Protein AF-A0A2G2ZP48-F1 (afdb_monomer_lite)

InterPro domains:
  IPR004015 SKI-interacting protein SKIP, SNW domain [PF02731] (2-125)
  IPR017862 SKI-interacting protein, SKIP [PTHR12096] (1-124)

Sequence (130 aa):
MDPMEPRKFKHKNFPRASGSPPVPLMHSPPSPITVKDQQDWKIPSCISNWKNPKGYTIPLDKRLAADGRGLQDVQVNDNLAKLTEALYVTEETAGVAIAMRAKVQREIMMKEKEKKDMELQELPARQDLR

Structure (mmCIF, N/CA/C/O backbone):
data_AF-A0A2G2ZP48-F1
#
_entry.id   AF-A0A2G2ZP48-F1
#
loop_
_atom_site.group_PDB
_atom_site.id
_atom_site.type_symbol
_atom_site.label_atom_id
_atom_site.label_alt_id
_atom_site.label_comp_id
_atom_site.label_asym_id
_atom_site.label_entity_id
_atom_site.label_seq_id
_atom_site.pdbx_PDB_ins_code
_atom_site.Cartn_x
_atom_site.Cartn_y
_atom_site.Cartn_z
_atom_site.occupancy
_atom_site.B_iso_or_equiv
_atom_site.auth_seq_id
_atom_site.auth_comp_id
_atom_site.auth_asym_id
_atom_site.auth_atom_id
_atom_site.pdbx_PDB_model_num
ATOM 1 N N . MET A 1 1 ? 69.289 4.355 -4.082 1.00 60.03 1 MET A N 1
ATOM 2 C CA . MET A 1 1 ? 67.902 4.569 -3.624 1.00 60.03 1 MET A CA 1
ATOM 3 C C . MET A 1 1 ? 67.985 5.205 -2.260 1.00 60.03 1 MET A C 1
ATOM 5 O O . MET A 1 1 ? 68.638 4.624 -1.403 1.00 60.03 1 MET A O 1
ATOM 9 N N . ASP A 1 2 ? 67.396 6.384 -2.095 1.00 82.62 2 ASP A N 1
ATOM 10 C CA . ASP A 1 2 ? 67.302 7.047 -0.797 1.00 82.62 2 ASP A CA 1
ATOM 11 C C . ASP A 1 2 ? 65.983 6.625 -0.125 1.00 82.62 2 ASP A C 1
ATOM 13 O O . ASP A 1 2 ? 64.915 6.856 -0.702 1.00 82.62 2 ASP A O 1
ATOM 17 N N . PRO A 1 3 ? 66.028 5.964 1.045 1.00 83.12 3 PRO A N 1
ATOM 18 C CA . PRO A 1 3 ? 64.834 5.488 1.736 1.00 83.12 3 PRO A CA 1
ATOM 19 C C . PRO A 1 3 ? 63.915 6.608 2.254 1.00 83.12 3 PRO A C 1
ATOM 21 O O . PRO A 1 3 ? 62.781 6.309 2.623 1.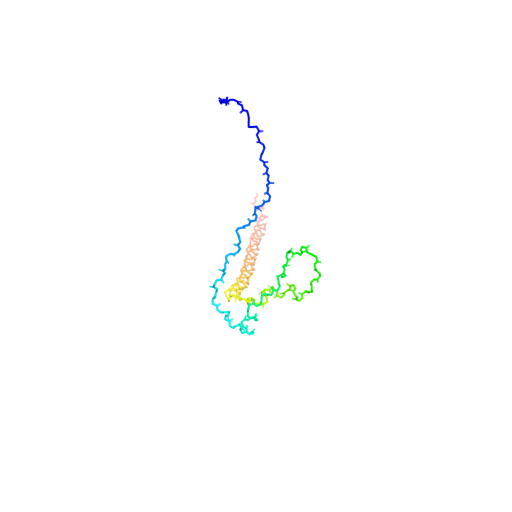00 83.12 3 PRO A O 1
ATOM 24 N N . MET A 1 4 ? 64.360 7.870 2.268 1.00 85.56 4 MET A N 1
ATOM 25 C CA . MET A 1 4 ? 63.580 9.007 2.780 1.00 85.56 4 MET A CA 1
ATOM 26 C C . MET A 1 4 ? 63.032 9.937 1.684 1.00 85.56 4 MET A C 1
ATOM 28 O O . MET A 1 4 ? 62.371 10.929 1.995 1.00 85.56 4 MET A O 1
ATOM 32 N N . GLU A 1 5 ? 63.267 9.646 0.401 1.00 84.69 5 GLU A N 1
ATOM 33 C CA . GLU A 1 5 ? 62.838 10.527 -0.690 1.00 84.69 5 GLU A CA 1
ATOM 34 C C . GLU A 1 5 ? 61.333 10.353 -1.027 1.00 84.69 5 GLU A C 1
ATOM 36 O O . GLU A 1 5 ? 60.877 9.233 -1.287 1.00 84.69 5 GLU A O 1
ATOM 41 N N . PRO A 1 6 ? 60.524 11.437 -1.059 1.00 84.25 6 PRO A N 1
ATOM 42 C CA . PRO A 1 6 ? 59.096 11.350 -1.363 1.00 84.25 6 PRO A CA 1
ATOM 43 C C . PRO A 1 6 ? 58.816 11.013 -2.839 1.00 84.25 6 PRO A C 1
ATOM 45 O O . PRO A 1 6 ? 59.636 11.215 -3.736 1.00 84.25 6 PRO A O 1
ATOM 48 N N . ARG A 1 7 ? 57.605 10.508 -3.116 1.00 86.12 7 ARG A N 1
ATOM 49 C CA . ARG A 1 7 ? 57.194 10.050 -4.457 1.00 86.12 7 ARG A CA 1
ATOM 50 C C . ARG A 1 7 ? 57.228 11.197 -5.478 1.00 86.12 7 ARG A C 1
ATOM 52 O O . ARG A 1 7 ? 56.502 12.176 -5.342 1.00 86.12 7 ARG A O 1
ATOM 59 N N . LYS A 1 8 ? 58.013 11.026 -6.546 1.00 87.56 8 LYS A N 1
ATOM 60 C CA . LYS A 1 8 ? 58.255 12.054 -7.580 1.00 87.56 8 LYS A CA 1
ATOM 61 C C . LYS A 1 8 ? 57.116 12.240 -8.590 1.00 87.56 8 LYS A C 1
ATOM 63 O O . LYS A 1 8 ? 57.013 13.303 -9.195 1.00 87.56 8 LYS A O 1
ATOM 68 N N . PHE A 1 9 ? 56.261 11.234 -8.792 1.00 87.44 9 PHE A N 1
ATOM 69 C CA . PHE A 1 9 ? 55.235 11.248 -9.843 1.00 87.44 9 PHE A CA 1
ATOM 70 C C . PHE A 1 9 ? 53.816 11.264 -9.276 1.00 87.44 9 PHE A C 1
ATOM 72 O O . PHE A 1 9 ? 53.502 10.556 -8.320 1.00 87.44 9 PHE A O 1
ATOM 79 N N . LYS A 1 10 ? 52.944 12.056 -9.908 1.00 87.38 10 LYS A N 1
ATOM 80 C CA . LYS A 1 10 ? 51.508 12.115 -9.606 1.00 87.38 10 LYS A CA 1
ATOM 81 C C . LYS A 1 10 ? 50.746 11.105 -10.461 1.00 87.38 10 LYS A C 1
ATOM 83 O O . LYS A 1 10 ? 51.076 10.908 -11.629 1.00 87.38 10 LYS A O 1
ATOM 88 N N . HIS A 1 11 ? 49.694 10.509 -9.904 1.00 88.50 11 HIS A N 1
ATOM 89 C CA . HIS A 1 11 ? 48.780 9.672 -10.681 1.00 88.50 11 HIS A CA 1
ATOM 90 C C . HIS A 1 11 ? 47.981 10.530 -11.669 1.00 88.50 11 HIS A C 1
ATOM 92 O O . HIS A 1 11 ? 47.454 11.581 -11.303 1.00 88.50 11 HIS A O 1
ATOM 98 N N . LYS A 1 12 ? 47.884 10.070 -12.920 1.00 88.56 12 LYS A N 1
ATOM 99 C CA . LYS A 1 12 ? 47.097 10.713 -13.975 1.00 88.56 12 LYS A CA 1
ATOM 100 C C . LYS A 1 12 ? 45.984 9.768 -14.417 1.00 88.56 12 LYS A C 1
ATOM 102 O O . LYS A 1 12 ? 46.256 8.651 -14.845 1.00 88.56 12 LYS A O 1
ATOM 107 N N . ASN A 1 13 ? 44.740 10.227 -14.304 1.00 88.88 13 ASN A N 1
ATOM 108 C CA . ASN A 1 13 ? 43.575 9.470 -14.750 1.00 88.88 13 ASN A CA 1
ATOM 109 C C . ASN A 1 13 ? 43.424 9.640 -16.263 1.00 88.88 13 ASN A C 1
ATOM 111 O O . ASN A 1 13 ? 43.150 10.741 -16.742 1.00 88.88 13 ASN A O 1
ATOM 115 N N . PHE A 1 14 ? 43.617 8.554 -17.003 1.00 87.44 14 PHE A N 1
ATOM 116 C CA . PHE A 1 14 ? 43.374 8.496 -18.441 1.00 87.44 14 PHE A CA 1
ATOM 117 C C . PHE A 1 14 ? 42.038 7.793 -18.722 1.00 87.44 14 PHE A C 1
ATOM 119 O O . PHE A 1 14 ? 41.650 6.908 -17.952 1.00 87.44 14 PHE A O 1
ATOM 126 N N . PRO A 1 15 ? 41.322 8.161 -19.803 1.00 91.94 15 PRO A N 1
ATOM 127 C CA . PRO A 1 15 ? 40.175 7.385 -20.253 1.00 91.94 15 PRO A CA 1
ATOM 128 C C . PRO A 1 15 ? 40.617 5.958 -20.590 1.00 91.94 15 PRO A C 1
ATOM 130 O O . PRO A 1 15 ? 41.765 5.716 -20.973 1.00 91.94 15 PRO A O 1
ATOM 133 N N . ARG A 1 16 ? 39.700 5.001 -20.428 1.00 89.31 16 ARG A N 1
ATOM 134 C CA . ARG A 1 16 ? 39.978 3.593 -20.718 1.00 89.31 16 ARG A CA 1
ATOM 135 C C . ARG A 1 16 ? 4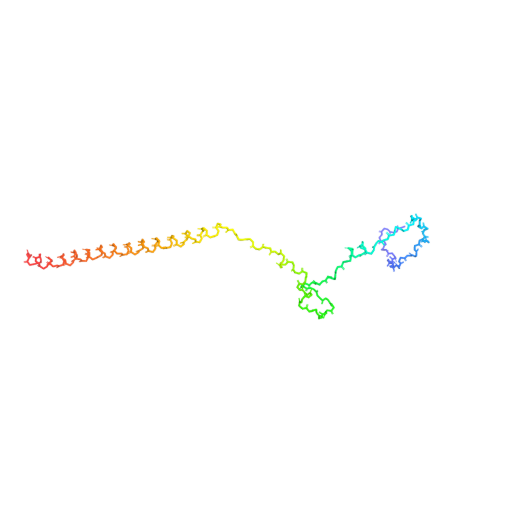0.399 3.464 -22.186 1.00 89.31 16 ARG A C 1
ATOM 137 O O . ARG A 1 16 ? 39.710 3.983 -23.061 1.00 89.31 16 ARG A O 1
ATOM 144 N N . ALA A 1 17 ? 41.527 2.796 -22.431 1.00 87.38 17 ALA A N 1
ATOM 145 C CA . ALA A 1 17 ? 41.999 2.518 -23.784 1.00 87.38 17 ALA A CA 1
ATOM 146 C C . ALA A 1 17 ? 40.925 1.765 -24.587 1.00 87.38 17 ALA A C 1
ATOM 148 O O . ALA A 1 17 ? 40.115 1.031 -24.009 1.00 87.38 17 ALA A O 1
ATOM 149 N N . SER A 1 18 ? 40.922 1.947 -25.909 1.00 87.19 18 SER A N 1
ATOM 150 C CA . SER A 1 18 ? 40.052 1.181 -26.802 1.00 87.19 18 SER A CA 1
ATOM 151 C C . SER A 1 18 ? 40.283 -0.315 -26.582 1.00 87.19 18 SER A C 1
ATOM 153 O O . SER A 1 18 ? 41.431 -0.758 -26.518 1.00 87.19 18 SER A O 1
ATOM 155 N N . GLY A 1 19 ? 39.202 -1.085 -26.442 1.00 87.69 19 GLY A N 1
ATOM 156 C CA . GLY A 1 19 ? 39.292 -2.537 -26.299 1.00 87.69 19 GLY A CA 1
ATOM 157 C C . GLY A 1 19 ? 39.894 -3.210 -27.535 1.00 87.69 19 GLY A C 1
ATOM 158 O O . GLY A 1 19 ? 40.081 -2.585 -28.580 1.00 87.69 19 GLY A O 1
ATOM 159 N N . SER A 1 20 ? 40.172 -4.507 -27.416 1.00 87.19 20 SER A N 1
ATOM 160 C CA . SER A 1 20 ? 40.463 -5.352 -28.574 1.00 87.19 20 SER A CA 1
ATOM 161 C C . SER A 1 20 ? 39.328 -5.258 -29.606 1.00 87.19 20 SER A C 1
ATOM 163 O O . SER A 1 20 ? 38.176 -5.043 -29.212 1.00 87.19 20 SER A O 1
ATOM 165 N N . PRO A 1 21 ? 39.613 -5.445 -30.908 1.00 90.19 21 PRO A N 1
ATOM 166 C CA . PRO A 1 21 ? 38.565 -5.508 -31.924 1.00 90.19 21 PRO A CA 1
ATOM 167 C C . PRO A 1 21 ? 37.482 -6.527 -31.523 1.00 90.19 21 PRO A C 1
ATOM 169 O O . PRO A 1 21 ? 37.808 -7.541 -30.892 1.00 90.19 21 PRO A O 1
ATOM 172 N N . PRO A 1 22 ? 36.199 -6.260 -31.834 1.00 90.12 22 PRO A N 1
ATOM 173 C CA . PRO A 1 22 ? 35.110 -7.139 -31.437 1.00 90.12 22 PRO A CA 1
ATOM 174 C C . PRO A 1 22 ? 35.309 -8.522 -32.059 1.00 90.12 22 PRO A C 1
ATOM 176 O O . PRO A 1 22 ? 35.505 -8.658 -33.267 1.00 90.12 22 PRO A O 1
ATOM 179 N N . VAL A 1 23 ? 35.277 -9.548 -31.213 1.00 90.94 23 VAL A N 1
ATOM 180 C CA . VAL A 1 23 ? 35.368 -10.944 -31.647 1.00 90.94 23 VAL A CA 1
ATOM 181 C C . VAL A 1 23 ? 34.077 -11.311 -32.390 1.00 90.94 23 VAL A C 1
ATOM 183 O O . VAL A 1 23 ? 33.006 -10.884 -31.954 1.00 90.94 23 VAL A O 1
ATOM 186 N N . PRO A 1 24 ? 34.131 -12.097 -33.481 1.00 91.69 24 PRO A N 1
ATOM 187 C CA . PRO A 1 24 ? 32.927 -12.578 -34.152 1.00 91.69 24 PRO A CA 1
ATOM 188 C C . PRO A 1 24 ? 32.030 -13.382 -33.200 1.00 91.69 24 PRO A C 1
ATOM 190 O O . PRO A 1 24 ? 32.475 -14.360 -32.599 1.00 91.69 24 PRO A O 1
ATOM 193 N N . LEU A 1 25 ? 30.757 -12.991 -33.077 1.00 90.12 25 LEU A N 1
ATOM 194 C CA . LEU A 1 25 ? 29.764 -13.753 -32.319 1.00 90.12 25 LEU A CA 1
ATOM 195 C C . LEU A 1 25 ? 29.099 -14.782 -33.239 1.00 90.12 25 LEU A C 1
ATOM 197 O O . LEU A 1 25 ? 28.377 -14.425 -34.168 1.00 90.12 25 LEU A O 1
ATOM 201 N N . MET A 1 26 ? 29.328 -16.067 -32.967 1.00 92.25 26 MET A N 1
ATOM 202 C CA . MET A 1 26 ? 28.718 -17.182 -33.699 1.00 92.25 26 MET A CA 1
ATOM 203 C C . MET A 1 26 ? 27.457 -17.668 -32.969 1.00 92.25 26 MET A C 1
ATOM 205 O O . MET A 1 26 ? 27.485 -18.672 -32.261 1.00 92.25 26 MET A O 1
ATOM 209 N N . HIS A 1 27 ? 26.355 -16.928 -33.102 1.00 92.19 27 HIS A N 1
ATOM 210 C CA . HIS A 1 27 ? 25.047 -17.341 -32.578 1.00 92.19 27 HIS A CA 1
ATOM 211 C C . HIS A 1 27 ? 24.333 -18.311 -33.530 1.00 92.19 27 HIS A C 1
ATOM 213 O O . HIS A 1 27 ? 24.598 -18.331 -34.732 1.00 92.19 27 HIS A O 1
ATOM 219 N N . SER A 1 28 ? 23.382 -19.086 -33.004 1.00 92.38 28 SER A N 1
ATOM 220 C CA . SER A 1 28 ? 22.383 -19.755 -33.841 1.00 92.38 28 SER A CA 1
ATOM 221 C C . SER A 1 28 ? 21.485 -18.719 -34.536 1.00 92.38 28 SER A C 1
ATOM 223 O O . SER A 1 28 ? 21.402 -17.576 -34.073 1.00 92.38 28 SER A O 1
ATOM 225 N N . PRO A 1 29 ? 20.772 -19.092 -35.615 1.00 92.31 29 PRO A N 1
ATOM 226 C CA . PRO A 1 29 ? 19.759 -18.223 -36.205 1.00 92.31 29 PRO A CA 1
ATOM 227 C C . PRO A 1 29 ? 18.758 -17.741 -35.137 1.00 92.31 29 PRO A C 1
ATOM 229 O O . PRO A 1 29 ? 18.398 -18.533 -34.260 1.00 92.31 29 PRO A O 1
ATOM 232 N N . PRO A 1 30 ? 18.311 -16.472 -35.176 1.00 89.31 30 PRO A N 1
ATOM 233 C CA . PRO A 1 30 ? 17.328 -15.967 -34.227 1.00 89.31 30 PRO A CA 1
ATOM 234 C C . PRO A 1 30 ? 16.044 -16.793 -34.276 1.00 89.31 30 PRO A C 1
ATOM 236 O O . PRO A 1 30 ? 15.477 -17.008 -35.349 1.00 89.31 30 PRO A O 1
ATOM 239 N N . SER A 1 31 ? 15.571 -17.236 -33.113 1.00 89.56 31 SER A N 1
ATOM 240 C CA . SER A 1 31 ? 14.266 -17.885 -33.011 1.00 89.56 31 SER A CA 1
ATOM 241 C C . SER A 1 31 ? 13.160 -16.899 -33.409 1.00 89.56 31 SER A C 1
ATOM 243 O O . SER A 1 31 ? 13.232 -15.727 -33.022 1.00 89.56 31 SER A O 1
ATOM 245 N N . PRO A 1 32 ? 12.125 -17.335 -34.149 1.00 90.06 32 PRO A N 1
ATOM 246 C CA . PRO A 1 32 ? 10.999 -16.469 -34.466 1.00 90.06 32 PRO A CA 1
ATOM 247 C C . PRO A 1 32 ? 10.263 -16.102 -33.176 1.00 90.06 32 PRO A C 1
ATOM 249 O O . PRO A 1 32 ? 9.847 -16.978 -32.419 1.00 90.06 32 PRO A O 1
ATOM 252 N N . ILE A 1 33 ? 10.105 -14.804 -32.925 1.00 90.38 33 ILE A N 1
ATOM 253 C CA . ILE A 1 33 ? 9.319 -14.303 -31.798 1.00 90.38 33 ILE A CA 1
ATOM 254 C C . ILE A 1 33 ? 7.862 -14.152 -32.225 1.00 90.38 33 ILE A C 1
ATOM 256 O O . ILE A 1 33 ? 7.570 -13.585 -33.281 1.00 90.38 33 ILE A O 1
ATOM 260 N N . THR A 1 34 ? 6.933 -14.666 -31.420 1.00 94.69 34 THR A N 1
ATOM 261 C CA . THR A 1 34 ? 5.509 -14.451 -31.682 1.00 94.69 34 THR A CA 1
ATOM 262 C C . THR A 1 34 ? 5.074 -13.081 -31.161 1.00 94.69 34 THR A C 1
ATOM 264 O O . THR A 1 34 ? 5.630 -12.548 -30.199 1.00 94.69 34 THR A O 1
ATOM 267 N N . VAL A 1 35 ? 4.037 -12.502 -31.776 1.00 94.88 35 VAL A N 1
ATOM 268 C CA . VAL A 1 35 ? 3.453 -11.230 -31.309 1.00 94.88 35 VAL A CA 1
ATOM 269 C C . VAL A 1 35 ? 2.929 -11.362 -29.876 1.00 94.88 35 VAL A C 1
ATOM 271 O O . VAL A 1 35 ? 3.022 -10.412 -29.102 1.00 94.88 35 VAL A O 1
ATOM 274 N N . LYS A 1 36 ? 2.414 -12.544 -29.515 1.00 94.56 36 LYS A N 1
ATOM 275 C CA . LYS A 1 36 ? 1.939 -12.841 -28.164 1.00 94.56 36 LYS A CA 1
ATOM 276 C C . LYS A 1 36 ? 3.078 -12.763 -27.151 1.00 94.56 36 LYS A C 1
ATOM 278 O O . LYS A 1 36 ? 2.965 -12.004 -26.197 1.00 94.56 36 LYS A O 1
ATOM 283 N N . ASP A 1 37 ? 4.188 -13.456 -27.407 1.00 94.31 37 ASP A N 1
ATOM 284 C CA . ASP A 1 37 ? 5.338 -13.425 -26.498 1.00 94.31 37 ASP A CA 1
ATOM 285 C C . ASP A 1 37 ? 5.830 -11.985 -26.316 1.00 94.31 37 ASP A C 1
ATOM 287 O O . ASP A 1 37 ? 6.036 -11.522 -25.199 1.00 94.31 37 ASP A O 1
ATOM 291 N N . GLN A 1 38 ? 5.932 -11.215 -27.400 1.00 94.69 38 GLN A N 1
ATOM 292 C CA . GLN A 1 38 ? 6.340 -9.815 -27.303 1.00 94.69 38 GLN A CA 1
ATOM 293 C C . GLN A 1 38 ? 5.394 -8.967 -26.429 1.00 94.69 38 GLN A C 1
ATOM 295 O O . GLN A 1 38 ? 5.855 -8.066 -25.725 1.00 94.69 38 GLN A O 1
ATOM 300 N N . GLN A 1 39 ? 4.084 -9.225 -26.480 1.00 95.56 39 GLN A N 1
ATOM 301 C CA . GLN A 1 39 ? 3.093 -8.521 -25.664 1.00 95.56 39 GLN A CA 1
ATOM 302 C C . GLN A 1 39 ? 3.158 -8.930 -24.191 1.00 95.56 39 GLN A C 1
ATOM 304 O O . GLN A 1 39 ? 3.100 -8.050 -23.333 1.00 95.56 39 GLN A O 1
ATOM 309 N N . ASP A 1 40 ? 3.338 -10.219 -23.903 1.00 95.88 40 ASP A N 1
ATOM 310 C CA . ASP A 1 40 ? 3.432 -10.747 -22.537 1.00 95.88 40 ASP A CA 1
ATOM 311 C C . ASP A 1 40 ? 4.652 -10.173 -21.791 1.00 95.88 40 ASP A C 1
ATOM 313 O O . ASP A 1 40 ? 4.603 -9.926 -20.586 1.00 95.88 40 ASP A O 1
ATOM 317 N N . TRP A 1 41 ? 5.729 -9.861 -22.519 1.00 95.12 41 TRP A N 1
ATOM 318 C CA . TRP A 1 41 ? 6.933 -9.222 -21.975 1.00 95.12 41 TRP A CA 1
ATOM 319 C C . TRP A 1 41 ? 6.887 -7.684 -21.963 1.00 95.12 41 TRP A C 1
ATOM 321 O O . TRP A 1 41 ? 7.888 -7.029 -21.652 1.00 95.12 41 TRP A O 1
ATOM 331 N N . LYS A 1 42 ? 5.743 -7.064 -22.282 1.00 95.94 42 LYS A N 1
ATOM 332 C CA . LYS A 1 42 ? 5.609 -5.604 -22.269 1.00 95.94 42 LYS A CA 1
ATOM 333 C C . LYS A 1 42 ? 5.470 -5.080 -20.839 1.00 95.94 42 LYS A C 1
ATOM 335 O O . LYS A 1 42 ? 4.391 -5.073 -20.254 1.00 95.94 42 LYS A O 1
ATOM 340 N N . ILE A 1 43 ? 6.573 -4.564 -20.305 1.00 94.19 43 ILE A N 1
ATOM 341 C CA . ILE A 1 43 ? 6.618 -3.977 -18.962 1.00 94.19 43 ILE A CA 1
ATOM 342 C C . ILE A 1 43 ? 5.832 -2.646 -18.944 1.00 94.19 43 ILE A C 1
ATOM 344 O O . ILE A 1 43 ? 6.135 -1.753 -19.745 1.00 94.19 43 ILE A O 1
ATOM 348 N N . PRO A 1 44 ? 4.833 -2.475 -18.054 1.00 92.38 44 PRO A N 1
ATOM 349 C CA . PRO A 1 44 ? 4.109 -1.214 -17.905 1.00 92.38 44 PRO A CA 1
ATOM 350 C C . PRO A 1 44 ? 5.002 -0.112 -17.316 1.00 92.38 44 PRO A C 1
ATOM 352 O O . PRO A 1 44 ? 6.015 -0.375 -16.669 1.00 92.38 44 PRO A O 1
ATOM 355 N N . SER A 1 45 ? 4.631 1.152 -17.528 1.00 91.12 45 SER A N 1
ATOM 356 C CA . SER A 1 45 ? 5.394 2.282 -16.995 1.00 91.12 45 SER A CA 1
ATOM 357 C C . SER A 1 45 ? 5.351 2.336 -15.463 1.00 91.12 45 SER A C 1
ATOM 359 O O . SER A 1 45 ? 4.304 2.173 -14.838 1.00 91.12 45 SER A O 1
ATOM 361 N N . CYS A 1 46 ? 6.496 2.631 -14.847 1.00 90.81 46 CYS A N 1
ATOM 362 C CA . CYS A 1 46 ? 6.594 2.786 -13.398 1.00 90.81 46 CYS A CA 1
ATOM 363 C C . CYS A 1 46 ? 6.084 4.168 -12.967 1.00 90.81 46 CYS A C 1
ATOM 365 O O . CYS A 1 46 ? 6.808 5.163 -13.050 1.00 90.81 46 CYS A O 1
ATOM 367 N N . ILE A 1 47 ? 4.844 4.234 -12.483 1.00 92.69 47 ILE A N 1
ATOM 368 C CA . ILE A 1 47 ? 4.273 5.431 -11.856 1.00 92.69 47 ILE A CA 1
ATOM 369 C C . ILE A 1 47 ? 4.385 5.260 -10.344 1.00 92.69 47 ILE A C 1
ATOM 371 O O . ILE A 1 47 ? 3.723 4.409 -9.761 1.00 92.69 47 ILE A O 1
ATOM 375 N N . SER A 1 48 ? 5.251 6.047 -9.705 1.00 90.06 48 SER A N 1
ATOM 376 C CA . SER A 1 48 ? 5.461 5.942 -8.259 1.00 90.06 48 SER A CA 1
ATOM 377 C C . SER A 1 48 ? 4.618 6.957 -7.480 1.00 90.06 48 SER A C 1
ATOM 379 O O . SER A 1 48 ? 4.466 8.106 -7.904 1.00 90.06 48 SER A O 1
ATOM 381 N N . ASN A 1 49 ? 4.129 6.549 -6.305 1.00 90.88 49 ASN A N 1
ATOM 382 C CA . ASN A 1 49 ? 3.370 7.421 -5.400 1.00 90.88 49 ASN A CA 1
ATOM 383 C C . ASN A 1 49 ? 4.255 8.418 -4.624 1.00 90.88 49 ASN A C 1
ATOM 385 O O . ASN A 1 49 ? 3.735 9.390 -4.088 1.00 90.88 49 ASN A O 1
ATOM 389 N N . TRP A 1 50 ? 5.583 8.226 -4.600 1.00 91.44 50 TRP A N 1
ATOM 390 C CA . TRP A 1 50 ? 6.518 9.067 -3.829 1.00 91.44 50 TRP A CA 1
ATOM 391 C C . TRP A 1 50 ? 7.471 9.918 -4.674 1.00 91.44 50 TRP A C 1
ATOM 393 O O . TRP A 1 50 ? 7.890 10.990 -4.240 1.00 91.44 50 TRP A O 1
ATOM 403 N N . LYS A 1 51 ? 7.886 9.446 -5.853 1.00 93.56 51 LYS A N 1
ATOM 404 C CA . LYS A 1 51 ? 8.930 10.080 -6.670 1.00 93.56 51 LYS A CA 1
ATOM 405 C C . LYS A 1 51 ? 8.415 10.441 -8.060 1.00 93.56 51 LYS A C 1
ATOM 407 O O . LYS A 1 51 ? 7.934 9.604 -8.820 1.00 93.56 51 LYS A O 1
ATOM 412 N N . ASN A 1 52 ? 8.602 11.707 -8.413 1.00 94.62 52 ASN A N 1
ATOM 413 C CA . ASN A 1 52 ? 8.339 12.241 -9.744 1.00 94.62 52 ASN A CA 1
ATOM 414 C C . ASN A 1 52 ? 9.455 13.231 -10.119 1.00 94.62 52 ASN A C 1
ATOM 416 O O . ASN A 1 52 ? 9.241 14.441 -10.061 1.00 94.62 52 ASN A O 1
ATOM 420 N N . PRO A 1 53 ? 10.666 12.745 -10.451 1.00 95.62 53 PRO A N 1
ATOM 421 C CA . PRO A 1 53 ? 11.834 13.611 -10.637 1.00 95.62 53 PRO A CA 1
ATOM 422 C C . PRO A 1 53 ? 11.674 14.579 -11.813 1.00 95.62 53 PRO A C 1
ATOM 424 O O . PRO A 1 53 ? 12.251 15.658 -11.803 1.00 95.62 53 PRO A O 1
ATOM 427 N N . LYS A 1 54 ? 10.877 14.199 -12.819 1.00 95.62 54 LYS A N 1
ATOM 428 C CA . LYS A 1 54 ? 10.598 15.018 -14.003 1.00 95.62 54 LYS A CA 1
ATOM 429 C C . LYS A 1 54 ? 9.335 15.879 -13.866 1.00 95.62 54 LYS A C 1
ATOM 431 O O . LYS A 1 54 ? 9.003 16.593 -14.802 1.00 95.62 54 LYS A O 1
ATOM 436 N N . GLY A 1 55 ? 8.626 15.806 -12.735 1.00 95.44 55 GLY A N 1
ATOM 437 C CA . GLY A 1 55 ? 7.465 16.656 -12.462 1.00 95.44 55 GLY A CA 1
ATOM 438 C C . GLY A 1 55 ? 6.267 16.444 -13.395 1.00 95.44 55 GLY A C 1
ATOM 439 O O . GLY A 1 55 ? 5.493 17.370 -13.597 1.00 95.44 55 GLY A O 1
ATOM 440 N N . TYR A 1 56 ? 6.084 15.252 -13.971 1.00 95.69 56 TYR A N 1
ATOM 441 C CA . TYR A 1 56 ? 4.970 14.998 -14.889 1.00 95.69 56 TYR A CA 1
ATOM 442 C C . TYR A 1 56 ? 3.599 15.1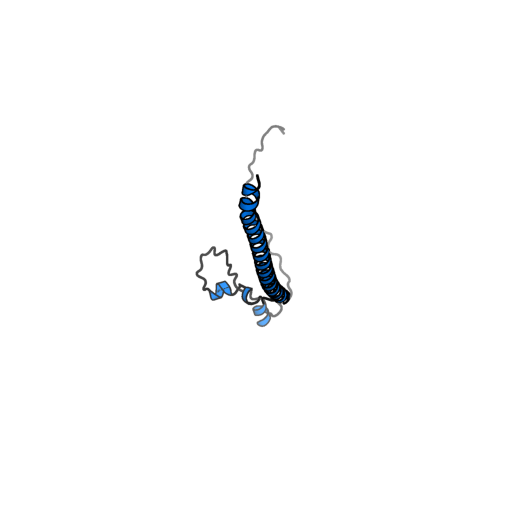48 -14.216 1.00 95.69 56 TYR A C 1
ATOM 444 O O . TYR A 1 56 ? 3.380 14.646 -13.105 1.00 95.69 56 TYR A O 1
ATOM 452 N N . THR A 1 57 ? 2.655 15.764 -14.929 1.00 95.44 57 THR A N 1
ATOM 453 C CA . THR A 1 57 ? 1.235 15.780 -14.564 1.00 95.44 57 THR A CA 1
ATOM 454 C C . THR A 1 57 ? 0.607 14.462 -14.997 1.00 95.44 57 THR A C 1
ATOM 456 O O . THR A 1 57 ? 0.403 14.216 -16.181 1.00 95.44 57 THR A O 1
ATOM 459 N N . ILE A 1 58 ? 0.340 13.591 -14.027 1.00 93.12 58 ILE A N 1
ATOM 460 C CA . ILE A 1 58 ? -0.222 12.254 -14.250 1.00 93.12 58 ILE A CA 1
ATOM 461 C C . ILE A 1 58 ? -1.666 12.261 -13.735 1.00 93.12 58 ILE A C 1
ATOM 463 O O . ILE A 1 58 ? -1.859 12.661 -12.578 1.00 93.12 58 ILE A O 1
ATOM 467 N N . PRO A 1 59 ? -2.654 11.834 -14.546 1.00 94.19 59 PRO A N 1
ATOM 468 C CA . PRO A 1 59 ? -4.051 11.766 -14.130 1.00 94.19 59 PRO A CA 1
ATOM 469 C C . PRO A 1 59 ? -4.258 10.730 -13.015 1.00 94.19 59 PRO A C 1
ATOM 471 O O . PRO A 1 59 ? -3.445 9.820 -12.819 1.00 94.19 59 PRO A O 1
ATOM 474 N N . LEU A 1 60 ? -5.338 10.895 -12.247 1.00 91.25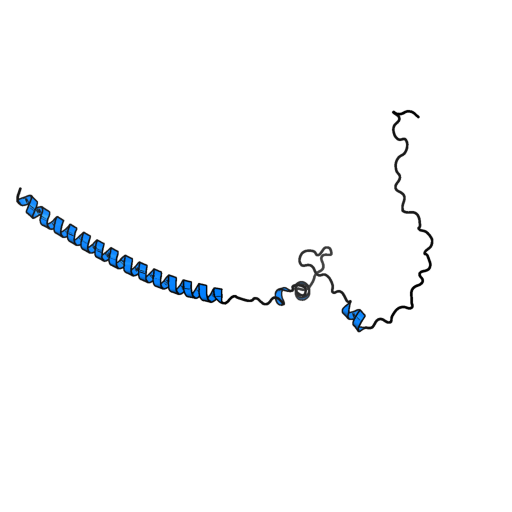 60 LEU A N 1
ATOM 475 C CA . LEU A 1 60 ? -5.582 10.122 -11.025 1.00 91.25 60 LEU A CA 1
ATOM 476 C C . LEU A 1 60 ? -5.761 8.624 -11.290 1.00 91.25 60 LEU A C 1
ATOM 478 O O . LEU A 1 60 ? -5.237 7.812 -10.531 1.00 91.25 60 LEU A O 1
ATOM 482 N N . ASP A 1 61 ? -6.424 8.260 -12.388 1.00 90.50 61 ASP A N 1
ATOM 483 C CA . ASP A 1 61 ? -6.627 6.867 -12.795 1.00 90.50 61 ASP A CA 1
ATOM 484 C C . ASP A 1 61 ? -5.290 6.133 -12.981 1.00 90.50 61 ASP A C 1
ATOM 486 O O . ASP A 1 61 ? -5.113 5.029 -12.477 1.00 90.50 61 ASP A O 1
ATOM 490 N N . LYS A 1 62 ? -4.304 6.761 -13.636 1.00 91.44 62 LYS A N 1
ATOM 491 C CA . LYS A 1 62 ? -2.978 6.161 -13.863 1.00 91.44 62 LYS A CA 1
ATOM 492 C C . LYS A 1 62 ? -2.107 6.145 -12.614 1.00 91.44 62 LYS A C 1
ATOM 494 O O . LYS A 1 62 ? -1.279 5.251 -12.477 1.00 91.44 62 LYS A O 1
ATOM 499 N N . ARG A 1 63 ? -2.289 7.102 -11.698 1.00 89.31 63 ARG A N 1
ATOM 500 C CA . ARG A 1 63 ? -1.616 7.075 -10.388 1.00 89.31 63 ARG A CA 1
ATOM 501 C C . ARG A 1 63 ? -2.133 5.936 -9.516 1.00 89.31 63 ARG A C 1
ATOM 503 O O . ARG A 1 63 ? -1.340 5.272 -8.861 1.00 89.31 63 ARG A O 1
ATOM 510 N N . LEU A 1 64 ? -3.441 5.695 -9.549 1.00 86.94 64 LEU A N 1
ATOM 511 C CA . LEU A 1 64 ? -4.082 4.634 -8.779 1.00 86.94 64 LEU A CA 1
ATOM 512 C C . LEU A 1 64 ? -3.998 3.261 -9.468 1.00 86.94 64 LEU A C 1
ATOM 514 O O . LEU A 1 64 ? -4.189 2.245 -8.821 1.00 86.94 64 LEU A O 1
ATOM 518 N N . ALA A 1 65 ? -3.668 3.195 -10.759 1.00 84.50 65 ALA A N 1
ATOM 519 C CA . ALA A 1 65 ? -3.638 1.936 -11.507 1.00 84.50 65 ALA A CA 1
ATOM 520 C C . ALA A 1 65 ? -2.666 0.887 -10.934 1.00 84.50 65 ALA A C 1
ATOM 522 O O . ALA A 1 65 ? -2.937 -0.306 -11.021 1.00 84.50 65 ALA A O 1
ATOM 523 N N . ALA A 1 66 ? -1.541 1.321 -10.358 1.00 80.94 66 ALA A N 1
ATOM 524 C CA . ALA A 1 66 ? -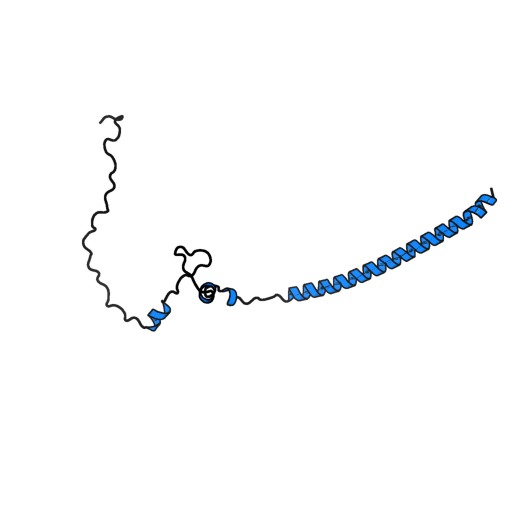0.575 0.430 -9.705 1.00 80.94 66 ALA A CA 1
ATOM 525 C C . ALA A 1 66 ? -0.916 0.153 -8.229 1.00 80.94 66 ALA A C 1
ATOM 527 O O . ALA A 1 66 ? -0.222 -0.608 -7.554 1.00 80.94 66 ALA A O 1
ATOM 528 N N . ASP A 1 67 ? -1.957 0.795 -7.707 1.00 79.75 67 ASP A N 1
ATOM 529 C CA . ASP A 1 67 ? -2.373 0.668 -6.325 1.00 79.75 67 ASP A CA 1
ATOM 530 C C . ASP A 1 67 ? -3.252 -0.576 -6.158 1.00 79.75 67 ASP A C 1
ATOM 532 O O . ASP A 1 67 ? -4.475 -0.538 -6.272 1.00 79.75 67 ASP A O 1
ATOM 536 N N . GLY A 1 68 ? -2.608 -1.707 -5.872 1.00 80.44 68 GLY A N 1
ATOM 537 C CA . GLY A 1 68 ? -3.261 -3.009 -5.689 1.00 80.44 68 GLY A CA 1
ATOM 538 C C . GLY A 1 68 ? -4.224 -3.103 -4.497 1.00 80.44 68 GLY A C 1
ATOM 539 O O . GLY A 1 68 ? -4.740 -4.183 -4.232 1.00 80.44 68 GLY A O 1
ATOM 540 N N . ARG A 1 69 ? -4.499 -2.000 -3.784 1.00 80.25 69 ARG A N 1
ATOM 541 C CA . ARG A 1 69 ? -5.456 -1.959 -2.666 1.00 80.25 69 ARG A CA 1
ATOM 542 C C . ARG A 1 69 ? -6.865 -2.377 -3.089 1.00 80.25 69 ARG A C 1
ATOM 544 O O . ARG A 1 69 ? -7.554 -3.013 -2.306 1.00 80.25 69 ARG A O 1
ATOM 551 N N . GLY A 1 70 ? -7.272 -2.084 -4.326 1.00 80.31 70 GLY A N 1
ATOM 552 C CA . GLY A 1 70 ? -8.572 -2.511 -4.862 1.00 80.31 70 GLY A CA 1
ATOM 553 C C . GLY A 1 70 ? -8.698 -4.020 -5.114 1.00 80.31 70 GLY A C 1
ATOM 554 O O . GLY A 1 70 ? -9.806 -4.506 -5.303 1.00 80.31 70 GLY A O 1
ATOM 555 N N . LEU A 1 71 ? -7.581 -4.757 -5.116 1.00 85.06 71 LEU A N 1
ATOM 556 C CA . LEU A 1 71 ? -7.558 -6.217 -5.253 1.00 85.06 71 LEU A CA 1
ATOM 557 C C . LEU A 1 71 ? -7.547 -6.928 -3.887 1.00 85.06 71 LEU A C 1
ATOM 559 O O . LEU A 1 71 ? -7.667 -8.149 -3.827 1.00 85.06 71 LEU A O 1
ATOM 563 N N . GLN A 1 72 ? -7.385 -6.184 -2.788 1.00 85.38 72 GLN A N 1
ATOM 564 C CA . GLN A 1 72 ? -7.371 -6.747 -1.445 1.00 85.38 72 GLN A CA 1
ATOM 565 C C . GLN A 1 72 ? -8.803 -6.948 -0.945 1.00 85.38 72 GLN A C 1
ATOM 567 O O . GLN A 1 72 ? -9.531 -5.982 -0.728 1.00 85.38 72 GLN A O 1
ATOM 572 N N . ASP A 1 73 ? -9.183 -8.203 -0.725 1.00 84.38 73 ASP A N 1
ATOM 573 C CA . ASP A 1 73 ? -10.436 -8.534 -0.054 1.00 84.38 73 ASP A CA 1
ATOM 574 C C . ASP A 1 73 ? -10.267 -8.381 1.467 1.00 84.38 73 ASP A C 1
ATOM 576 O O . ASP A 1 73 ? -9.329 -8.925 2.062 1.00 84.38 73 ASP A O 1
ATOM 580 N N . VAL A 1 74 ? -11.140 -7.597 2.102 1.00 83.25 74 VAL A N 1
ATOM 581 C CA . VAL A 1 74 ? -11.095 -7.360 3.551 1.00 83.25 74 VAL A CA 1
ATOM 582 C C . VAL A 1 74 ? -11.957 -8.412 4.231 1.00 83.25 74 VAL A C 1
ATOM 584 O O . VAL A 1 74 ? -13.173 -8.277 4.331 1.00 83.25 74 VAL A O 1
ATOM 587 N N . GLN A 1 75 ? -11.311 -9.460 4.732 1.00 86.62 75 GLN A N 1
ATOM 588 C CA . GLN A 1 75 ? -11.984 -10.498 5.504 1.00 86.62 75 GLN A CA 1
ATOM 589 C C . GLN A 1 75 ? -12.117 -10.071 6.969 1.00 86.62 75 GLN A C 1
ATOM 591 O O . GLN A 1 75 ? -11.126 -9.741 7.625 1.00 86.62 75 GLN A O 1
ATOM 596 N N . VAL A 1 76 ? -13.342 -10.094 7.495 1.00 89.19 76 VAL A N 1
ATOM 597 C CA . VAL A 1 76 ? -13.634 -9.827 8.911 1.00 89.19 76 VAL A CA 1
ATOM 598 C C . VAL A 1 76 ? -13.902 -11.150 9.622 1.00 89.19 76 VAL A C 1
ATOM 600 O O . VAL A 1 76 ? -14.615 -12.004 9.108 1.00 89.19 76 VAL A O 1
ATOM 603 N N . ASN A 1 77 ? -13.311 -11.330 10.805 1.00 93.50 77 ASN A N 1
ATOM 604 C CA . ASN A 1 77 ? -13.464 -12.546 11.602 1.00 93.50 77 ASN A CA 1
ATOM 605 C C . ASN A 1 77 ? -14.774 -12.519 12.413 1.00 93.50 77 ASN A C 1
ATOM 607 O O . ASN A 1 77 ? -15.000 -11.578 13.176 1.00 93.50 77 ASN A O 1
ATOM 611 N N . ASP A 1 78 ? -15.573 -13.586 12.339 1.00 94.00 78 ASP A N 1
ATOM 612 C CA . ASP A 1 78 ? -16.833 -13.759 13.085 1.00 94.00 78 ASP A CA 1
ATOM 613 C C . ASP A 1 78 ? -16.677 -13.663 14.611 1.00 94.00 78 ASP A C 1
ATOM 615 O O . ASP A 1 78 ? -17.616 -13.319 15.330 1.00 94.00 78 ASP A O 1
ATOM 619 N N . ASN A 1 79 ? -15.484 -13.942 15.140 1.00 95.38 79 ASN A N 1
ATOM 620 C CA . ASN A 1 79 ? -15.204 -13.784 16.566 1.00 95.38 79 ASN A CA 1
ATOM 621 C C . ASN A 1 79 ? -15.344 -12.329 17.028 1.00 95.38 79 ASN A C 1
ATOM 623 O O . ASN A 1 79 ? -15.643 -12.100 18.199 1.00 95.38 79 ASN A O 1
ATOM 627 N N . LEU A 1 80 ? -15.162 -11.356 16.127 1.00 95.12 80 LEU A N 1
ATOM 628 C CA . LEU A 1 80 ? -15.374 -9.948 16.444 1.00 95.12 80 LEU A CA 1
ATOM 629 C C . LEU A 1 80 ? -16.854 -9.680 16.753 1.00 95.12 80 LEU A C 1
ATOM 631 O O . LEU A 1 80 ? -17.152 -9.007 17.734 1.00 95.12 80 LEU A O 1
ATOM 635 N N . ALA A 1 81 ? -17.770 -10.274 15.979 1.00 94.88 81 ALA A N 1
ATOM 636 C CA . ALA A 1 81 ? -19.209 -10.156 16.207 1.00 94.88 81 ALA A CA 1
ATOM 637 C C . ALA A 1 81 ? -19.619 -10.797 17.542 1.00 94.88 81 ALA A C 1
ATOM 639 O O . ALA A 1 81 ? -20.285 -10.158 18.359 1.00 94.88 81 ALA A O 1
ATOM 640 N N . LYS A 1 82 ? -19.130 -12.016 17.811 1.00 96.50 82 LYS A N 1
ATOM 641 C CA . LYS A 1 82 ? -19.365 -12.719 19.087 1.00 96.50 82 LYS A CA 1
ATOM 642 C C . LYS A 1 82 ? -18.858 -11.917 20.284 1.00 96.50 82 LYS A C 1
ATOM 644 O O . LYS A 1 82 ? -19.519 -11.863 21.316 1.00 96.50 82 LYS A O 1
ATOM 649 N N . LEU A 1 83 ? -17.687 -11.289 20.150 1.00 96.81 83 LEU A N 1
ATOM 650 C CA . LEU A 1 83 ? -17.124 -10.436 21.192 1.00 96.81 83 LEU A CA 1
ATOM 651 C C . LEU A 1 83 ? -18.010 -9.214 21.444 1.00 96.81 83 LEU A C 1
ATOM 653 O O . LEU A 1 83 ? -18.314 -8.922 22.596 1.00 96.81 83 LEU A O 1
ATOM 657 N N . THR A 1 84 ? -18.432 -8.507 20.391 1.00 97.12 84 THR A N 1
ATOM 658 C CA . THR A 1 84 ? -19.288 -7.324 20.553 1.00 97.12 84 THR A CA 1
ATOM 659 C C . THR A 1 84 ? -20.635 -7.672 21.174 1.00 97.12 84 THR A C 1
ATOM 661 O O . THR A 1 84 ? -21.092 -6.959 22.059 1.00 97.12 84 THR A O 1
ATOM 664 N N . GLU A 1 85 ? -21.237 -8.796 20.783 1.00 96.56 85 GLU A N 1
ATOM 665 C CA . GLU A 1 85 ? -22.491 -9.277 21.365 1.00 96.56 85 GLU A CA 1
ATOM 666 C C . GLU A 1 85 ? -22.326 -9.621 22.849 1.00 96.56 85 GLU A C 1
ATOM 668 O O . GLU A 1 85 ? -23.105 -9.165 23.686 1.00 96.56 85 GLU A O 1
ATOM 673 N N . ALA A 1 86 ? -21.263 -10.354 23.199 1.00 97.69 86 ALA A N 1
ATOM 674 C CA . ALA A 1 86 ? -20.953 -10.657 24.590 1.00 97.69 86 ALA A CA 1
ATOM 675 C C . ALA A 1 86 ? -20.762 -9.377 25.419 1.00 97.69 86 ALA A C 1
ATOM 677 O O . ALA A 1 86 ? -21.276 -9.294 26.533 1.00 97.69 86 ALA A O 1
ATOM 678 N N . LEU A 1 87 ? -20.080 -8.365 24.871 1.00 97.88 87 LEU A N 1
ATOM 679 C CA . LEU A 1 87 ? -19.894 -7.081 25.545 1.00 97.88 87 LEU A CA 1
ATOM 680 C C . LEU A 1 87 ? -21.227 -6.366 25.807 1.00 97.88 87 LEU A C 1
ATOM 682 O O . LEU A 1 87 ? -21.443 -5.928 26.937 1.00 97.88 87 LEU A O 1
ATOM 686 N N . TYR A 1 88 ? -22.142 -6.328 24.835 1.00 97.44 88 TYR A N 1
ATOM 687 C CA . TYR A 1 88 ? -23.479 -5.750 25.028 1.00 97.44 88 TYR A CA 1
ATOM 688 C C . TYR A 1 88 ? -24.258 -6.441 26.155 1.00 97.44 88 TYR A C 1
ATOM 690 O O . TYR A 1 88 ? -24.814 -5.774 27.027 1.00 97.44 88 TYR A O 1
ATOM 698 N N . VAL A 1 89 ? -24.241 -7.777 26.200 1.00 97.81 89 VAL A N 1
ATOM 699 C CA . VAL A 1 89 ? -24.900 -8.536 27.278 1.00 97.81 89 VAL A CA 1
ATOM 700 C C . VAL A 1 89 ? -24.243 -8.255 28.636 1.00 97.81 89 VAL A C 1
ATOM 702 O O . VAL A 1 89 ? -24.926 -8.089 29.653 1.00 97.81 89 VAL A O 1
ATOM 705 N N . THR A 1 90 ? -22.910 -8.171 28.686 1.00 97.81 90 THR A N 1
ATOM 706 C CA . THR A 1 90 ? -22.210 -7.838 29.936 1.00 97.81 90 THR A CA 1
ATOM 707 C C . THR A 1 90 ? -22.506 -6.418 30.417 1.00 97.81 90 THR A C 1
ATOM 709 O O . THR A 1 90 ? -22.616 -6.199 31.621 1.00 97.81 90 THR A O 1
ATOM 712 N N . GLU A 1 91 ? -22.685 -5.463 29.506 1.00 97.38 91 GLU A N 1
ATOM 713 C CA . GLU A 1 91 ? -23.044 -4.087 29.847 1.00 97.38 91 GLU A CA 1
ATOM 714 C C . GLU A 1 91 ? -24.445 -4.015 30.468 1.00 97.38 91 GLU A C 1
ATOM 716 O O . GLU A 1 91 ? -24.615 -3.433 31.542 1.00 97.38 91 GLU A O 1
ATOM 721 N N . GLU A 1 92 ? -25.435 -4.669 29.854 1.00 97.38 92 GLU A N 1
ATOM 722 C CA . GLU A 1 92 ? -26.809 -4.697 30.366 1.00 97.38 92 GLU A CA 1
ATOM 723 C C . GLU A 1 92 ? -26.875 -5.340 31.761 1.00 97.38 92 GLU A C 1
ATOM 725 O O . GLU A 1 92 ? -27.441 -4.774 32.703 1.00 97.38 92 GLU A O 1
ATOM 730 N N . THR A 1 93 ? -26.224 -6.493 31.929 1.00 97.62 93 THR A N 1
ATOM 731 C CA . THR A 1 93 ? -26.184 -7.200 33.219 1.00 97.62 93 THR A CA 1
ATOM 732 C C . THR A 1 93 ? -25.456 -6.402 34.302 1.00 97.62 93 THR A C 1
ATOM 734 O O . THR A 1 93 ? -25.921 -6.355 35.447 1.00 97.62 93 THR A O 1
ATOM 737 N N . ALA A 1 94 ? -24.363 -5.712 33.960 1.00 97.75 94 ALA A N 1
ATOM 738 C CA . ALA A 1 94 ? -23.672 -4.813 34.878 1.00 97.75 94 ALA A CA 1
ATOM 739 C C . ALA A 1 94 ? -24.560 -3.626 35.286 1.00 97.75 94 ALA A C 1
ATOM 741 O O . ALA A 1 94 ? -24.629 -3.295 36.473 1.00 97.75 94 ALA A O 1
ATOM 742 N N . GLY A 1 95 ? -25.291 -3.027 34.341 1.00 97.56 95 GLY A N 1
ATOM 743 C CA . GLY A 1 95 ? -26.237 -1.942 34.610 1.00 97.56 95 GLY A CA 1
ATOM 744 C C . GLY A 1 95 ? -27.334 -2.351 35.597 1.00 97.56 95 GLY A C 1
ATOM 745 O O . GLY A 1 95 ? -27.583 -1.651 36.584 1.00 97.56 95 GLY A O 1
ATOM 746 N N . VAL A 1 96 ? -27.930 -3.531 35.396 1.00 97.19 96 VAL A N 1
ATOM 747 C CA . VAL A 1 96 ? -28.930 -4.099 36.316 1.00 97.19 96 VAL A CA 1
ATOM 748 C C . VAL A 1 96 ? -28.331 -4.348 37.703 1.00 97.19 96 VAL A C 1
ATOM 750 O O . VAL A 1 96 ? -28.923 -3.953 38.711 1.00 97.19 96 VAL A O 1
ATOM 753 N N . ALA A 1 97 ? -27.138 -4.944 37.778 1.00 97.44 97 ALA A N 1
ATOM 754 C CA . ALA A 1 97 ? -26.465 -5.214 39.047 1.00 97.44 97 ALA A CA 1
ATOM 755 C C . ALA A 1 97 ? -26.157 -3.925 39.832 1.00 97.44 97 ALA A C 1
ATOM 757 O O . ALA A 1 97 ? -26.351 -3.876 41.051 1.00 97.44 97 ALA A O 1
ATOM 758 N N . ILE A 1 98 ? -25.730 -2.862 39.143 1.00 97.81 98 ILE A N 1
ATOM 759 C CA . ILE A 1 98 ? -25.488 -1.543 39.743 1.00 97.81 98 ILE A CA 1
ATOM 760 C C . ILE A 1 98 ? -26.796 -0.943 40.268 1.00 97.81 98 ILE A C 1
ATOM 762 O O . ILE A 1 98 ? -26.840 -0.489 41.414 1.00 97.81 98 ILE A O 1
ATOM 766 N N . ALA A 1 99 ? -27.875 -0.978 39.481 1.00 97.19 99 ALA A N 1
ATOM 767 C CA . ALA A 1 99 ? -29.175 -0.449 39.889 1.00 97.19 99 ALA A CA 1
ATOM 768 C C . ALA A 1 99 ? -29.740 -1.184 41.118 1.00 97.19 99 ALA A C 1
ATOM 770 O O . ALA A 1 99 ? -30.205 -0.545 42.068 1.00 97.19 99 ALA A O 1
ATOM 771 N N . MET A 1 100 ? -29.645 -2.518 41.139 1.00 97.25 100 MET A N 1
ATOM 772 C CA . MET A 1 100 ? -30.043 -3.336 42.288 1.00 97.25 100 MET A CA 1
ATOM 773 C C . MET A 1 100 ? -29.201 -3.015 43.526 1.00 97.25 100 MET A C 1
ATOM 775 O O . MET A 1 100 ? -29.760 -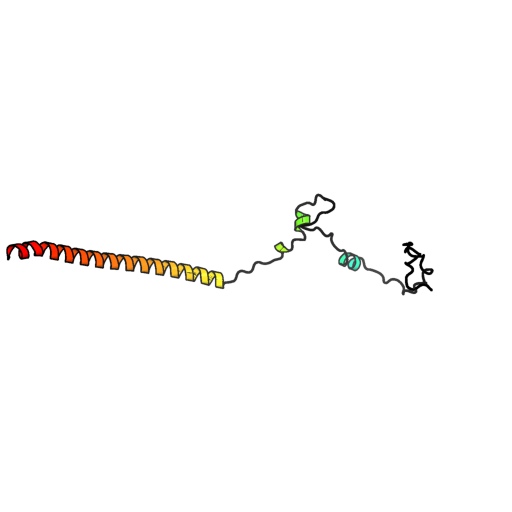2.777 44.598 1.00 97.25 100 MET A O 1
ATOM 779 N N . ARG A 1 101 ? -27.870 -2.930 43.387 1.00 97.31 101 ARG A N 1
ATOM 780 C CA . ARG A 1 101 ? -26.972 -2.561 44.493 1.00 97.31 101 ARG A CA 1
ATOM 781 C C . ARG A 1 101 ? -27.311 -1.177 45.047 1.00 97.31 101 ARG A C 1
ATOM 783 O O . ARG A 1 101 ? -27.403 -1.020 46.262 1.00 97.31 101 ARG A O 1
ATOM 790 N N . ALA A 1 102 ? -27.559 -0.199 44.177 1.00 97.38 102 ALA A N 1
ATOM 791 C CA . ALA A 1 102 ? -27.939 1.151 44.579 1.00 97.38 102 ALA A CA 1
ATOM 792 C C . ALA A 1 102 ? -29.292 1.185 45.313 1.00 97.38 102 ALA A C 1
ATOM 794 O O . ALA A 1 102 ? -29.465 1.981 46.237 1.00 97.38 102 ALA A O 1
ATOM 795 N N . LYS A 1 103 ? -30.251 0.329 44.931 1.00 97.12 103 LYS A N 1
ATOM 796 C CA . LYS A 1 103 ? -31.538 0.196 45.632 1.00 97.12 103 LYS A CA 1
ATOM 797 C C . LYS A 1 103 ? -31.354 -0.387 47.035 1.00 97.12 103 LYS A C 1
ATOM 799 O O . LYS A 1 103 ? -31.820 0.215 47.996 1.00 97.12 103 LYS A O 1
ATOM 804 N N . VAL A 1 104 ? -30.623 -1.496 47.159 1.00 97.25 104 VAL A N 1
ATOM 805 C CA . VAL A 1 104 ? -30.346 -2.139 48.456 1.00 97.25 104 VAL A CA 1
ATOM 806 C C . VAL A 1 104 ? -29.591 -1.192 49.392 1.00 97.25 104 VAL A C 1
ATOM 808 O O . VAL A 1 104 ? -29.954 -1.059 50.556 1.00 97.25 104 VAL A O 1
ATOM 811 N N . GLN A 1 105 ? -28.584 -0.473 48.887 1.00 96.00 105 GLN A N 1
ATOM 812 C CA . GLN A 1 105 ? -27.854 0.522 49.680 1.00 96.00 105 GLN A CA 1
ATOM 813 C C . GLN A 1 105 ? -28.765 1.647 50.189 1.00 96.00 105 GLN A C 1
ATOM 815 O O . GLN A 1 105 ? -28.657 2.036 51.351 1.00 96.00 105 GLN A O 1
ATOM 820 N N . ARG A 1 106 ? -29.697 2.134 49.358 1.00 95.75 106 ARG A N 1
ATOM 821 C CA . ARG A 1 106 ? -30.697 3.126 49.780 1.00 95.75 106 ARG A CA 1
ATOM 822 C C . ARG A 1 106 ? -31.622 2.587 50.870 1.00 95.75 106 ARG A C 1
ATOM 824 O O . ARG A 1 106 ? -31.871 3.294 51.839 1.00 95.75 106 ARG A O 1
ATOM 831 N N . GLU A 1 107 ? -32.097 1.350 50.750 1.00 95.88 107 GLU A N 1
ATOM 832 C CA . GLU A 1 107 ? -32.949 0.723 51.772 1.00 95.88 107 GLU A CA 1
ATOM 833 C C . GLU A 1 107 ? -32.217 0.537 53.111 1.00 95.88 107 GLU A C 1
ATOM 835 O O . GLU A 1 107 ? -32.797 0.794 54.165 1.00 95.88 107 GLU A O 1
ATOM 840 N N . ILE A 1 108 ? -30.938 0.143 53.089 1.00 96.19 108 ILE A N 1
ATOM 841 C CA . ILE A 1 108 ? -30.107 0.039 54.301 1.00 96.19 108 ILE A CA 1
ATOM 842 C C . ILE A 1 108 ? -29.936 1.416 54.948 1.00 96.19 108 ILE A C 1
ATOM 844 O O . ILE A 1 108 ? -30.161 1.555 56.147 1.00 96.19 108 ILE A O 1
ATOM 848 N N . MET A 1 109 ? -29.607 2.442 54.158 1.00 95.50 109 MET A N 1
ATOM 849 C CA . MET A 1 109 ? -29.431 3.808 54.657 1.00 95.50 109 MET A CA 1
ATOM 850 C C . MET A 1 109 ? -30.726 4.377 55.257 1.00 95.50 109 MET A C 1
ATOM 852 O O . MET A 1 109 ? -30.679 5.041 56.291 1.00 95.50 109 MET A O 1
ATOM 856 N N . MET A 1 110 ? -31.883 4.096 54.648 1.00 94.62 110 MET A N 1
ATOM 857 C CA . MET A 1 110 ? -33.189 4.483 55.195 1.00 94.62 110 MET A CA 1
ATOM 858 C C . MET A 1 110 ? -33.456 3.796 56.537 1.00 94.62 110 MET A C 1
ATOM 860 O O . MET A 1 110 ? -33.784 4.478 57.500 1.00 94.62 110 MET A O 1
ATOM 864 N N . LYS A 1 111 ? -33.214 2.482 56.643 1.00 95.19 111 LYS A N 1
ATOM 865 C CA . LYS A 1 111 ? -33.360 1.742 57.910 1.00 95.19 111 LYS A CA 1
ATOM 866 C C . LYS A 1 111 ? -32.400 2.230 58.997 1.00 95.19 111 LYS A C 1
ATOM 868 O O . LYS A 1 111 ? -32.766 2.276 60.167 1.00 95.19 111 LYS A O 1
ATOM 873 N N . GLU A 1 112 ? -31.163 2.575 58.645 1.00 94.62 112 GLU A N 1
ATOM 874 C CA . GLU A 1 112 ? -30.213 3.169 59.594 1.00 94.62 112 GLU A CA 1
ATOM 875 C C . GLU A 1 112 ? -30.658 4.554 60.061 1.00 94.62 112 GLU A C 1
ATOM 877 O O . GLU A 1 112 ? -30.506 4.877 61.238 1.00 94.62 112 GLU A O 1
ATOM 882 N N . LYS A 1 113 ? -31.217 5.364 59.157 1.00 95.19 113 LYS A N 1
ATOM 883 C CA . LYS A 1 113 ? -31.777 6.670 59.500 1.00 95.19 113 LYS A CA 1
ATOM 884 C C . LYS A 1 113 ? -32.981 6.528 60.433 1.00 95.19 113 LYS A C 1
ATOM 886 O O . LYS A 1 113 ? -32.994 7.176 61.469 1.00 95.19 113 LYS A O 1
ATOM 891 N N . GLU A 1 114 ? -33.918 5.631 60.128 1.00 93.44 114 GLU A N 1
ATOM 892 C CA . GLU A 1 114 ? -35.075 5.335 60.987 1.00 93.44 114 GLU A CA 1
ATOM 893 C C . GLU A 1 114 ? -34.647 4.901 62.396 1.00 93.44 114 GLU A C 1
ATOM 895 O O . GLU A 1 114 ? -35.183 5.395 63.383 1.00 93.44 114 GLU A O 1
ATOM 900 N N . LYS A 1 115 ? -33.630 4.033 62.509 1.00 93.19 115 LYS A N 1
ATOM 901 C CA . LYS A 1 115 ? -33.069 3.634 63.812 1.00 93.19 115 LYS A CA 1
ATOM 902 C C . LYS A 1 115 ? -32.473 4.812 64.581 1.00 93.19 115 LYS A C 1
ATOM 904 O O . LYS A 1 115 ? -32.703 4.915 65.781 1.00 93.19 115 LYS A O 1
ATOM 909 N N . LYS A 1 116 ? -31.721 5.688 63.906 1.00 92.50 116 LYS A N 1
ATOM 910 C CA . LYS A 1 116 ? -31.152 6.897 64.524 1.00 92.50 116 LYS A CA 1
ATOM 911 C C . LYS A 1 116 ? -32.238 7.873 64.969 1.00 92.50 116 LYS A C 1
ATOM 913 O O . LYS A 1 116 ? -32.112 8.447 66.043 1.00 92.50 116 LYS A O 1
ATOM 918 N N . ASP A 1 117 ? -33.297 8.037 64.178 1.00 90.25 117 ASP A N 1
ATOM 919 C CA . ASP A 1 117 ? -34.428 8.908 64.513 1.00 90.25 117 ASP A CA 1
ATOM 920 C C . ASP A 1 117 ? -35.205 8.361 65.729 1.00 90.25 117 ASP A C 1
ATOM 922 O O . ASP A 1 117 ? -35.547 9.131 66.627 1.00 90.25 117 ASP A O 1
ATOM 926 N N . MET A 1 118 ? -35.418 7.038 65.813 1.00 87.19 118 MET A N 1
ATOM 927 C CA . MET A 1 118 ? -35.987 6.384 67.004 1.00 87.19 118 MET A CA 1
ATOM 928 C C . MET A 1 118 ? -35.101 6.565 68.240 1.00 87.19 118 MET A C 1
ATOM 930 O O . MET A 1 118 ? -35.596 6.942 69.299 1.00 87.19 118 MET A O 1
ATOM 934 N N . GLU A 1 119 ? -33.791 6.337 68.106 1.00 87.81 119 GLU A N 1
ATOM 935 C CA . GLU A 1 119 ? -32.840 6.549 69.199 1.00 87.81 119 GLU A CA 1
ATOM 936 C C . GLU A 1 119 ? -32.900 8.000 69.696 1.00 87.81 119 GLU A C 1
ATOM 938 O O . GLU A 1 119 ? -32.988 8.222 70.901 1.00 87.81 119 GLU A O 1
ATOM 943 N N . LEU A 1 120 ? -32.957 8.983 68.786 1.00 85.94 120 LEU A N 1
ATOM 944 C CA . LEU A 1 120 ? -33.097 10.401 69.128 1.00 85.94 120 LEU A CA 1
ATOM 945 C C . LEU A 1 120 ? -34.406 10.720 69.869 1.00 85.94 120 LEU A C 1
ATOM 947 O O . LEU A 1 120 ? -34.403 11.576 70.751 1.00 85.94 120 LEU A O 1
ATOM 951 N N . GLN A 1 121 ? -35.514 10.059 69.517 1.00 83.50 121 GLN A N 1
ATOM 952 C CA . GLN A 1 121 ? -36.811 10.237 70.184 1.00 83.50 121 GLN A CA 1
ATOM 953 C C . GLN A 1 121 ? -36.833 9.670 71.609 1.00 83.50 121 GLN A C 1
ATOM 955 O O . GLN A 1 121 ? -37.514 10.222 72.471 1.00 83.50 121 GLN A O 1
ATOM 960 N N . GLU A 1 122 ? -36.080 8.604 71.887 1.00 82.50 122 GLU A N 1
ATOM 961 C CA . GLU A 1 122 ? -35.976 8.017 73.231 1.00 82.50 122 GLU A CA 1
ATOM 962 C C . GLU A 1 122 ? -35.029 8.798 74.166 1.00 82.50 122 GLU A C 1
ATOM 964 O O . GLU A 1 122 ? -35.110 8.660 75.390 1.00 82.50 122 GLU A O 1
ATOM 969 N N . LEU A 1 123 ? -34.137 9.638 73.622 1.00 76.94 123 LEU A N 1
ATOM 970 C CA . LEU A 1 123 ? -33.206 10.464 74.405 1.00 76.94 123 LEU A CA 1
ATOM 971 C C . LEU A 1 123 ? -33.881 11.419 75.410 1.00 76.94 123 LEU A C 1
ATOM 973 O O . LEU A 1 123 ? -33.438 11.411 76.559 1.00 76.94 123 LEU A O 1
ATOM 977 N N . PRO A 1 124 ? -34.920 12.211 75.067 1.00 73.75 124 PRO A N 1
ATOM 978 C CA . PRO A 1 124 ? -35.596 13.073 76.041 1.00 73.75 124 PRO A CA 1
ATOM 979 C C . PRO A 1 124 ? -36.250 12.275 77.180 1.00 73.75 124 PRO A C 1
ATOM 981 O O . PRO A 1 124 ? -36.045 12.607 78.343 1.00 73.75 124 PRO A O 1
ATOM 984 N N . ALA A 1 125 ? -36.902 11.142 76.885 1.00 65.44 125 ALA A N 1
ATOM 985 C CA . ALA A 1 125 ? -37.477 10.267 77.915 1.00 65.44 125 ALA A CA 1
ATOM 986 C C . ALA A 1 125 ? -36.416 9.675 78.867 1.00 65.44 125 ALA A C 1
ATOM 988 O O . ALA A 1 125 ? -36.698 9.411 80.035 1.00 65.44 125 ALA A O 1
ATOM 989 N N . ARG A 1 126 ? -35.179 9.476 78.388 1.00 60.97 126 ARG A N 1
ATOM 990 C CA . ARG A 1 126 ? -34.027 9.093 79.222 1.00 60.97 126 ARG A CA 1
ATOM 991 C C . ARG A 1 126 ? -33.406 10.264 79.985 1.00 60.97 126 ARG A C 1
ATOM 993 O O . ARG A 1 126 ? -32.854 10.034 81.058 1.00 60.97 126 ARG A O 1
ATOM 1000 N N . GLN A 1 127 ? -33.442 11.479 79.438 1.00 60.31 127 GLN A N 1
ATOM 1001 C CA . GLN A 1 127 ? -32.930 12.681 80.103 1.00 60.31 127 GLN A CA 1
ATOM 1002 C C . GLN A 1 127 ? -33.834 13.138 81.254 1.00 60.31 127 GLN A C 1
ATOM 1004 O O . GLN A 1 127 ? -33.300 13.585 82.262 1.00 60.31 127 GLN A O 1
ATOM 1009 N N . ASP A 1 128 ? -35.151 12.948 81.151 1.00 58.56 128 ASP A N 1
ATOM 1010 C CA . ASP A 1 128 ? -36.124 13.315 82.196 1.00 58.56 128 ASP A CA 1
ATOM 1011 C C . ASP A 1 128 ? -36.125 12.359 83.413 1.00 58.56 128 ASP A C 1
ATOM 1013 O O . ASP A 1 128 ? -36.693 12.672 84.458 1.00 58.56 128 ASP A O 1
ATOM 1017 N N . LEU A 1 129 ? -35.487 11.185 83.299 1.00 53.66 129 LEU A N 1
ATOM 1018 C CA . LEU A 1 129 ? -35.345 10.175 84.364 1.00 53.66 129 LEU A CA 1
ATOM 1019 C C . LEU A 1 129 ? -34.040 10.310 85.176 1.00 53.66 129 LEU A C 1
ATOM 1021 O O . LEU A 1 129 ? -33.680 9.393 85.921 1.00 53.66 129 LEU A O 1
ATOM 1025 N N . ARG A 1 130 ? -33.316 11.422 85.022 1.00 43.94 130 ARG A N 1
ATOM 1026 C CA . ARG A 1 130 ? -32.037 11.701 85.686 1.00 43.94 130 ARG A CA 1
ATOM 1027 C C . ARG A 1 130 ? -32.128 12.945 86.557 1.00 43.94 130 ARG A C 1
ATOM 1029 O O . ARG A 1 130 ? -31.494 12.916 87.634 1.00 43.94 130 ARG A O 1
#

Secondary structure (DSSP, 8-state):
--TTPPP------PPPPPPSPPPP--PPPPPPPPHHHHHHT-PPP---SS--TT-----HHHHHTT-GGGG---PPPHHHHHHHHHHHHHHHHHHHHHHHHHHHHHHHHHHHHHHHHHHHHHHHHHHTT-

Radius of gyration: 46.74 Å; chains: 1; bounding box: 105×36×122 Å

Organism: Capsicum annuum (NCBI:txid4072)

Foldseek 3Di:
DDPPDDDPDDDDDDPDDDDDDDDDDDDDPDDDDDPVNVVVPDDDDDQDPPDDPPPDDDDPCVNCVPVCPVVDDDDDDCVVVVVVVVVVVVVVVVVVVVVVVVVVVVVVVVVVVVVVVVVVVCVVVVVVVD

pLDDT: mean 89.59, std 9.31, range [43.94, 97.88]